Protein AF-A0A9D6KTF8-F1 (afdb_monomer_lite)

Sequence (96 aa):
MKFPDLRRLPAFAKAQAWGLAVGFALAWLTVDKLQLGFWAMILGLAASWIGWEFLFARSAPSTRTDARAMAYGIATGFTFPWVGVALAALLEYLRP

Secondary structure (DSSP, 8-state):
-PPP-GGGS-HHHHHHHHHHHHHHHHHHHHHHHTT--HHHHHHHHHHHHHHHHHHHTTTS-TT--SHHHHHHHHHHHHHHHHHHHHHHHHHHHT--

Structure (mmCIF, N/CA/C/O backbone):
data_AF-A0A9D6KTF8-F1
#
_entry.id   AF-A0A9D6KTF8-F1
#
loop_
_atom_site.group_PDB
_atom_site.id
_atom_site.type_symbol
_atom_site.label_atom_id
_atom_site.label_alt_id
_atom_site.label_comp_id
_atom_site.label_asym_id
_atom_site.label_entity_id
_atom_site.label_seq_id
_atom_site.pdbx_PDB_ins_code
_atom_site.Cartn_x
_atom_site.Cartn_y
_atom_site.Cartn_z
_atom_site.occupancy
_atom_site.B_iso_or_equiv
_atom_site.auth_seq_id
_atom_site.auth_comp_id
_atom_site.auth_asym_id
_atom_site.auth_atom_id
_atom_site.pdbx_PDB_model_num
ATOM 1 N N . MET A 1 1 ? -14.770 -11.894 -21.935 1.00 48.41 1 MET A N 1
ATOM 2 C CA . MET A 1 1 ? -13.635 -10.994 -21.629 1.00 48.41 1 MET A CA 1
ATOM 3 C C . MET A 1 1 ? -12.340 -11.740 -21.935 1.00 48.41 1 MET A C 1
ATOM 5 O O . MET A 1 1 ? -12.199 -12.860 -21.465 1.00 48.41 1 MET A O 1
ATOM 9 N N . LYS A 1 2 ? -11.442 -11.204 -22.775 1.00 66.50 2 LYS A N 1
ATOM 10 C CA . LYS A 1 2 ? -10.113 -11.808 -22.996 1.00 66.50 2 LYS A CA 1
ATOM 11 C C . LYS A 1 2 ? -9.236 -11.477 -21.788 1.00 66.50 2 LYS A C 1
ATOM 13 O O . LYS A 1 2 ? -9.064 -10.298 -21.490 1.00 66.50 2 LYS A O 1
ATOM 18 N N . PHE A 1 3 ? -8.698 -12.488 -21.110 1.00 65.00 3 PHE A N 1
ATOM 19 C CA . PHE A 1 3 ? -7.701 -12.261 -20.066 1.00 65.00 3 PHE A CA 1
ATOM 20 C C . PHE A 1 3 ? -6.448 -11.625 -20.685 1.00 65.00 3 PHE A C 1
ATOM 22 O O . PHE A 1 3 ? -6.008 -12.077 -21.749 1.00 65.00 3 PHE A O 1
ATOM 29 N N . PRO A 1 4 ? -5.882 -10.573 -20.072 1.00 68.38 4 PRO A N 1
ATOM 30 C CA . PRO A 1 4 ? -4.635 -9.994 -20.543 1.00 68.38 4 PRO A CA 1
ATOM 31 C C . PRO A 1 4 ? -3.510 -11.029 -20.424 1.00 68.38 4 PRO A C 1
ATOM 33 O O . PRO A 1 4 ? -3.357 -11.689 -19.397 1.00 68.38 4 PRO A O 1
ATOM 36 N N . ASP A 1 5 ? -2.720 -11.180 -21.488 1.00 79.88 5 ASP A N 1
ATOM 37 C CA . ASP A 1 5 ? -1.547 -12.054 -21.482 1.00 79.88 5 ASP A CA 1
ATOM 38 C C . ASP A 1 5 ? -0.493 -11.481 -20.523 1.00 79.88 5 ASP A C 1
ATOM 40 O O . ASP A 1 5 ? 0.193 -10.505 -20.836 1.00 79.88 5 ASP A O 1
ATOM 44 N N . LEU A 1 6 ? -0.364 -12.105 -19.348 1.00 73.25 6 LEU A N 1
ATOM 45 C CA . LEU A 1 6 ? 0.545 -11.692 -18.275 1.00 73.25 6 LEU A CA 1
ATOM 46 C C . LEU A 1 6 ? 2.007 -11.604 -18.735 1.00 73.25 6 LEU A C 1
ATOM 48 O O . LEU A 1 6 ? 2.798 -10.852 -18.162 1.00 73.25 6 LEU A O 1
ATOM 52 N N . ARG A 1 7 ? 2.390 -12.330 -19.795 1.00 77.31 7 ARG A N 1
ATOM 53 C CA . ARG A 1 7 ? 3.752 -12.277 -20.345 1.00 77.31 7 ARG A CA 1
ATOM 54 C C . ARG A 1 7 ? 4.054 -10.908 -20.942 1.00 77.31 7 ARG A C 1
ATOM 56 O O . ARG A 1 7 ? 5.189 -10.450 -20.818 1.00 77.31 7 ARG A O 1
ATOM 63 N N . ARG A 1 8 ? 3.036 -10.244 -21.498 1.00 82.00 8 ARG A N 1
ATOM 64 C CA . ARG A 1 8 ? 3.121 -8.939 -22.171 1.00 82.00 8 ARG A CA 1
ATOM 65 C C . ARG A 1 8 ? 3.061 -7.748 -21.220 1.00 82.00 8 ARG A C 1
ATOM 67 O O . ARG A 1 8 ? 3.200 -6.616 -21.672 1.00 82.00 8 ARG A O 1
ATOM 74 N N . LEU A 1 9 ? 2.855 -7.980 -19.922 1.00 80.31 9 LEU A N 1
ATOM 75 C CA . LEU A 1 9 ? 2.863 -6.895 -18.948 1.00 80.31 9 LEU A CA 1
ATOM 76 C C . LEU A 1 9 ? 4.266 -6.277 -18.830 1.00 80.31 9 LEU A C 1
ATOM 78 O O . LEU A 1 9 ? 5.255 -7.025 -18.802 1.00 80.31 9 LEU A O 1
ATOM 82 N N . PRO A 1 10 ? 4.363 -4.940 -18.699 1.00 85.81 10 PRO A N 1
ATOM 83 C CA . PRO A 1 10 ? 5.620 -4.268 -18.404 1.00 85.81 10 PRO A CA 1
ATOM 84 C C . PRO A 1 10 ? 6.276 -4.844 -17.148 1.00 85.81 10 PRO A C 1
ATOM 86 O O . PRO A 1 10 ? 5.593 -5.238 -16.199 1.00 85.81 10 PRO A O 1
ATOM 89 N N . ALA A 1 11 ? 7.609 -4.845 -17.116 1.00 87.88 11 ALA A N 1
ATOM 90 C CA . ALA A 1 11 ? 8.370 -5.276 -15.945 1.00 87.88 11 ALA A CA 1
ATOM 91 C C . ALA A 1 11 ? 7.942 -4.523 -14.673 1.00 87.88 11 ALA A C 1
ATOM 93 O O . ALA A 1 11 ? 7.785 -5.136 -13.620 1.00 87.88 11 ALA A O 1
ATOM 94 N N . PHE A 1 12 ? 7.664 -3.222 -14.802 1.00 88.88 12 PHE A N 1
ATOM 95 C CA . PHE A 1 12 ? 7.126 -2.386 -13.733 1.00 88.88 12 PHE A CA 1
ATOM 96 C C . PHE A 1 12 ? 5.805 -2.917 -13.161 1.00 88.88 12 PHE A C 1
ATOM 98 O O . PHE A 1 12 ? 5.665 -3.044 -11.950 1.00 88.88 12 PHE A O 1
ATOM 105 N N . ALA A 1 13 ? 4.850 -3.276 -14.024 1.00 87.12 13 ALA A N 1
ATOM 106 C CA . ALA A 1 13 ? 3.547 -3.781 -13.5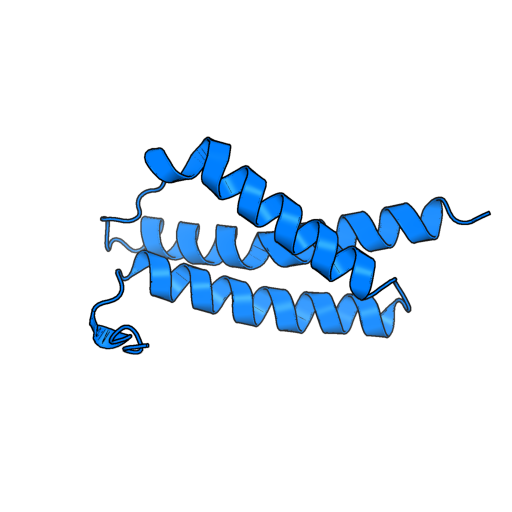95 1.00 87.12 13 ALA A CA 1
ATOM 107 C C . ALA A 1 13 ? 3.677 -5.126 -12.866 1.00 87.12 13 ALA A C 1
ATOM 109 O O . ALA A 1 13 ? 3.009 -5.356 -11.862 1.00 87.12 13 ALA A O 1
ATOM 110 N N . LYS A 1 14 ? 4.584 -5.999 -13.325 1.00 91.00 14 LYS A N 1
ATOM 111 C CA . LYS A 1 14 ? 4.889 -7.269 -12.643 1.00 91.00 14 LYS A CA 1
ATOM 112 C C . LYS A 1 14 ? 5.515 -7.029 -11.267 1.00 91.00 14 LYS A C 1
ATOM 114 O O . LYS A 1 14 ? 5.114 -7.658 -10.293 1.00 91.00 14 LYS A O 1
ATOM 119 N N . ALA A 1 15 ? 6.462 -6.098 -11.191 1.00 92.38 15 ALA A N 1
ATOM 120 C CA . ALA A 1 15 ? 7.118 -5.690 -9.955 1.00 92.38 15 ALA A CA 1
ATOM 121 C C . ALA A 1 15 ? 6.120 -5.094 -8.944 1.00 92.38 15 ALA A C 1
ATOM 123 O O . ALA A 1 15 ? 6.114 -5.480 -7.777 1.00 92.38 15 ALA A O 1
ATOM 124 N N . GLN A 1 16 ? 5.222 -4.222 -9.402 1.00 93.44 16 GLN A N 1
ATOM 125 C CA . GLN A 1 16 ? 4.177 -3.635 -8.568 1.00 93.44 16 GLN A CA 1
ATOM 126 C C . GLN A 1 16 ? 3.149 -4.666 -8.101 1.00 93.44 16 GLN A C 1
ATOM 128 O O . GLN A 1 16 ? 2.799 -4.673 -6.924 1.00 93.44 16 GLN A O 1
ATOM 133 N N . ALA A 1 17 ? 2.718 -5.580 -8.975 1.00 92.81 17 ALA A N 1
ATOM 134 C CA . ALA A 1 17 ? 1.817 -6.668 -8.600 1.00 92.81 17 ALA A CA 1
ATOM 135 C C . ALA A 1 17 ? 2.438 -7.593 -7.541 1.00 92.81 17 ALA A C 1
ATOM 137 O O . ALA A 1 17 ? 1.756 -8.000 -6.602 1.00 92.81 17 ALA A O 1
ATOM 138 N N . TRP A 1 18 ? 3.738 -7.889 -7.654 1.00 94.94 18 TRP A N 1
ATOM 139 C CA . TRP A 1 18 ? 4.456 -8.655 -6.635 1.00 94.94 18 TRP A CA 1
ATOM 140 C C . TRP A 1 18 ? 4.516 -7.903 -5.300 1.00 94.94 18 TRP A C 1
ATOM 142 O O . TRP A 1 18 ? 4.167 -8.471 -4.266 1.00 94.94 18 TRP A O 1
ATOM 152 N N . GLY A 1 19 ? 4.887 -6.616 -5.325 1.00 95.94 19 GLY A N 1
ATOM 153 C CA . GLY A 1 19 ? 4.905 -5.768 -4.131 1.00 95.94 19 GLY A CA 1
ATOM 154 C C . GLY A 1 19 ? 3.539 -5.703 -3.451 1.00 95.94 19 GLY A C 1
ATOM 155 O O . GLY A 1 19 ? 3.452 -5.868 -2.238 1.00 95.94 19 GLY A O 1
ATOM 156 N N . LEU A 1 20 ? 2.470 -5.561 -4.239 1.00 96.56 20 LEU A N 1
ATOM 157 C CA . LEU A 1 20 ? 1.091 -5.566 -3.758 1.00 96.56 20 LEU A CA 1
ATOM 158 C C . LEU A 1 20 ? 0.715 -6.896 -3.108 1.00 96.56 20 LEU A C 1
ATOM 160 O O . LEU A 1 20 ? 0.150 -6.888 -2.021 1.00 96.56 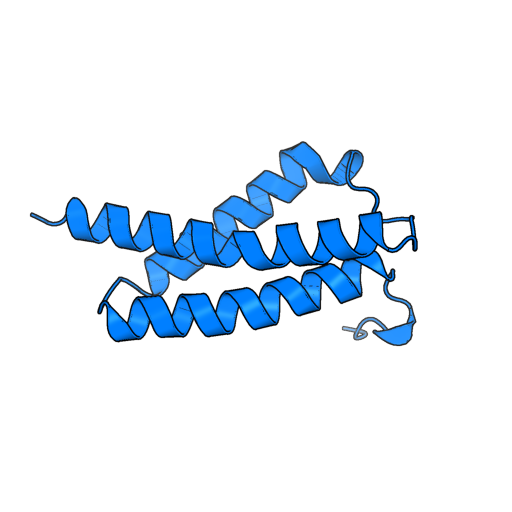20 LEU A O 1
ATOM 164 N N . ALA A 1 21 ? 1.043 -8.030 -3.729 1.00 96.50 21 ALA A N 1
ATOM 165 C CA . ALA A 1 21 ? 0.729 -9.345 -3.175 1.00 96.50 21 ALA A CA 1
ATOM 166 C C . ALA A 1 21 ? 1.428 -9.582 -1.825 1.00 96.50 21 ALA A C 1
ATOM 168 O O . ALA A 1 21 ? 0.786 -10.000 -0.861 1.00 96.50 21 ALA A O 1
ATOM 169 N N . VAL A 1 22 ? 2.726 -9.267 -1.737 1.00 97.38 22 VAL A N 1
ATOM 170 C CA . VAL A 1 22 ? 3.501 -9.405 -0.493 1.00 97.38 22 VAL A CA 1
ATOM 171 C C . VAL A 1 22 ? 3.015 -8.417 0.568 1.00 97.38 22 VAL A C 1
ATOM 173 O O . VAL A 1 22 ? 2.763 -8.811 1.706 1.00 97.38 22 VAL A O 1
ATOM 176 N N . GLY A 1 23 ? 2.838 -7.147 0.198 1.00 96.88 23 GLY A N 1
ATOM 177 C CA . GLY A 1 23 ? 2.337 -6.109 1.096 1.00 96.88 23 GLY A CA 1
ATOM 178 C C . GLY A 1 23 ? 0.946 -6.433 1.626 1.00 96.88 23 GLY A C 1
ATOM 179 O O . GLY A 1 23 ? 0.696 -6.260 2.812 1.00 96.88 23 GLY A O 1
ATOM 180 N N . PHE A 1 24 ? 0.062 -6.974 0.785 1.00 97.62 24 PHE A N 1
ATOM 181 C CA . PHE A 1 24 ? -1.294 -7.355 1.169 1.00 97.62 24 PHE A CA 1
ATOM 182 C C . PHE A 1 24 ? -1.304 -8.530 2.143 1.00 97.62 24 PHE A C 1
ATOM 184 O O . PHE A 1 24 ? -2.007 -8.471 3.146 1.00 97.62 24 PHE A O 1
ATOM 191 N N . ALA A 1 25 ? -0.510 -9.573 1.888 1.00 97.62 25 ALA A N 1
ATOM 192 C CA . ALA A 1 25 ? -0.416 -10.717 2.791 1.00 97.62 25 ALA A CA 1
ATOM 193 C C . ALA A 1 25 ? 0.059 -10.296 4.193 1.00 97.62 25 ALA A C 1
ATOM 195 O O . ALA A 1 25 ? -0.515 -10.725 5.194 1.00 97.62 25 ALA A O 1
ATOM 196 N N . LEU A 1 26 ? 1.066 -9.417 4.267 1.00 98.00 26 LEU A N 1
ATOM 197 C CA . LEU A 1 26 ? 1.561 -8.890 5.540 1.00 98.00 26 LEU A CA 1
ATOM 198 C C . LEU A 1 26 ? 0.562 -7.938 6.202 1.00 98.00 26 LEU A C 1
ATOM 200 O O . LEU A 1 26 ? 0.305 -8.075 7.392 1.00 98.00 26 LEU A O 1
ATOM 204 N N . ALA A 1 27 ? -0.034 -7.019 5.443 1.00 97.19 27 ALA A N 1
ATOM 205 C CA . ALA A 1 27 ? -1.038 -6.088 5.947 1.00 97.19 27 ALA A CA 1
ATOM 206 C C . ALA A 1 27 ? -2.266 -6.817 6.505 1.00 97.19 27 ALA A C 1
ATOM 208 O O . ALA A 1 27 ? -2.736 -6.483 7.592 1.00 97.19 27 ALA A O 1
ATOM 209 N N . TRP A 1 28 ? -2.745 -7.853 5.809 1.00 97.69 28 TRP A N 1
ATOM 210 C CA . TRP A 1 28 ? -3.823 -8.700 6.309 1.00 97.69 28 TRP A CA 1
ATOM 211 C C . TRP A 1 28 ? -3.394 -9.396 7.599 1.00 97.69 28 TRP A C 1
ATOM 213 O O . TRP A 1 28 ? -4.091 -9.271 8.601 1.00 97.69 28 TRP A O 1
ATOM 223 N N . LEU A 1 29 ? -2.227 -10.047 7.631 1.00 97.81 29 LEU A N 1
ATOM 224 C CA . LEU A 1 29 ? -1.730 -10.666 8.862 1.00 97.81 29 LEU A CA 1
ATOM 225 C C . LEU A 1 29 ? -1.667 -9.662 10.026 1.00 97.81 29 LEU A C 1
ATOM 227 O O . LEU A 1 29 ? -2.047 -9.998 11.143 1.00 97.81 29 LEU A O 1
ATOM 231 N N . THR A 1 30 ? -1.228 -8.426 9.782 1.00 97.69 30 THR A N 1
ATOM 232 C CA . THR A 1 30 ? -1.203 -7.360 10.792 1.00 97.69 30 THR A CA 1
ATOM 233 C C . THR A 1 30 ? -2.602 -7.004 11.284 1.00 97.69 30 THR A C 1
ATOM 235 O O . THR A 1 30 ? -2.821 -6.940 12.490 1.00 97.69 30 THR A O 1
ATOM 238 N N . VAL A 1 31 ? -3.554 -6.802 10.375 1.00 97.06 31 VAL A N 1
ATOM 239 C CA . VAL A 1 31 ? -4.947 -6.490 10.718 1.00 97.06 31 VAL A CA 1
ATOM 240 C C . VAL A 1 31 ? -5.598 -7.626 11.506 1.00 97.06 31 VAL A C 1
ATOM 242 O O . VAL A 1 31 ? -6.275 -7.358 12.492 1.00 97.06 31 VAL A O 1
ATOM 245 N N . ASP A 1 32 ? -5.336 -8.879 11.134 1.00 96.94 32 ASP A N 1
ATOM 246 C CA . ASP A 1 32 ? -5.807 -10.066 11.853 1.00 96.94 32 ASP A CA 1
ATOM 247 C C . ASP A 1 32 ? -5.210 -10.146 13.270 1.00 96.94 32 ASP A C 1
ATOM 249 O O . ASP A 1 32 ? -5.935 -10.270 14.257 1.00 96.94 32 ASP A O 1
ATOM 253 N N . LYS A 1 33 ? -3.888 -9.980 13.408 1.00 97.62 33 LYS A N 1
ATOM 254 C CA . LYS A 1 33 ? -3.203 -10.041 14.712 1.00 97.62 33 LYS A CA 1
ATOM 255 C C . LYS A 1 33 ? -3.570 -8.901 15.653 1.00 97.62 33 LYS A C 1
ATOM 257 O O . LYS A 1 33 ? -3.592 -9.114 16.862 1.00 97.62 33 LYS A O 1
ATOM 262 N N . LEU A 1 34 ? -3.841 -7.718 15.113 1.00 96.50 34 LEU A N 1
ATOM 263 C CA . LEU A 1 34 ? -4.224 -6.535 15.883 1.00 96.50 34 LEU A CA 1
ATOM 264 C C . LEU A 1 34 ? -5.746 -6.366 16.005 1.00 96.50 34 LEU A C 1
ATOM 266 O O . LEU A 1 34 ? -6.185 -5.387 16.598 1.00 96.50 34 LEU A O 1
ATOM 270 N N . GLN A 1 35 ? -6.536 -7.301 15.461 1.00 94.75 35 GLN A N 1
ATOM 271 C CA . GLN A 1 35 ? -8.005 -7.262 15.465 1.00 94.75 35 GLN A CA 1
ATOM 272 C C . GLN A 1 35 ? -8.575 -5.946 14.900 1.00 94.75 35 GLN A C 1
ATOM 274 O O . GLN A 1 35 ? -9.602 -5.445 15.350 1.00 94.75 35 GLN A O 1
ATOM 279 N N . LEU A 1 36 ? -7.902 -5.383 13.894 1.00 95.00 36 LEU A N 1
ATOM 280 C CA . LEU A 1 36 ? -8.331 -4.159 13.222 1.00 95.00 36 LEU A CA 1
ATOM 281 C C . LEU A 1 36 ? -9.426 -4.454 12.184 1.00 95.00 36 LEU A C 1
ATOM 283 O O . LEU A 1 36 ? -9.647 -5.589 11.755 1.00 95.00 36 LEU A O 1
ATOM 287 N N . GLY A 1 37 ? -10.094 -3.404 11.709 1.00 93.81 37 GLY A N 1
ATOM 288 C CA . GLY A 1 37 ? -11.111 -3.525 10.666 1.00 93.81 37 GLY A CA 1
ATOM 289 C C . GLY A 1 37 ? -10.537 -3.930 9.301 1.00 93.81 37 GLY A C 1
ATOM 290 O O . GLY A 1 37 ? -9.993 -3.094 8.580 1.00 93.81 37 GLY A O 1
ATOM 291 N N . PHE A 1 38 ? -10.755 -5.181 8.879 1.00 94.94 38 PHE A N 1
ATOM 292 C CA . PHE A 1 38 ? -10.384 -5.663 7.537 1.00 94.94 38 PHE A CA 1
ATOM 293 C C . PHE A 1 38 ? -10.959 -4.795 6.410 1.00 94.94 38 PHE A C 1
ATOM 295 O O . PHE A 1 38 ? -10.243 -4.401 5.492 1.00 94.94 38 PHE A O 1
ATOM 302 N N . TRP A 1 39 ? -12.238 -4.423 6.497 1.00 96.06 39 TRP A N 1
ATOM 303 C CA . TRP A 1 39 ? -12.869 -3.580 5.479 1.00 96.06 39 TRP A CA 1
ATOM 304 C C . TRP A 1 39 ? -12.278 -2.172 5.418 1.00 96.06 39 TRP A C 1
ATOM 306 O O . TRP A 1 39 ? -12.134 -1.626 4.327 1.00 96.06 39 TRP A O 1
ATOM 316 N N . ALA A 1 40 ? -11.864 -1.610 6.555 1.00 94.12 40 ALA A N 1
ATOM 317 C CA . ALA A 1 40 ? -11.151 -0.337 6.576 1.00 94.12 40 ALA A CA 1
ATOM 318 C C . ALA A 1 40 ? -9.801 -0.441 5.852 1.00 94.12 40 ALA A C 1
ATOM 320 O O . ALA A 1 40 ? -9.456 0.448 5.073 1.00 94.12 40 ALA A O 1
ATOM 321 N N . MET A 1 41 ? -9.084 -1.558 6.021 1.00 96.75 41 MET A N 1
ATOM 322 C CA . MET A 1 41 ? -7.853 -1.817 5.273 1.00 96.75 41 MET A CA 1
ATOM 323 C C . MET A 1 41 ? -8.104 -1.864 3.763 1.00 96.75 41 MET A C 1
ATOM 325 O O . MET A 1 41 ? -7.387 -1.211 3.005 1.00 96.75 41 MET A O 1
ATOM 329 N N . ILE A 1 42 ? -9.138 -2.581 3.316 1.00 97.31 42 ILE A N 1
ATOM 330 C CA . ILE A 1 42 ? -9.496 -2.655 1.891 1.00 97.31 42 ILE A CA 1
ATOM 331 C C . ILE A 1 42 ? -9.855 -1.275 1.330 1.00 97.31 42 ILE A C 1
ATOM 333 O O . ILE A 1 42 ? -9.399 -0.921 0.243 1.00 97.31 42 ILE A O 1
ATOM 337 N N . LEU A 1 43 ? -10.623 -0.472 2.073 1.00 96.56 43 LEU A N 1
ATOM 338 C CA . LEU A 1 43 ? -10.993 0.880 1.653 1.00 96.56 43 LEU A CA 1
ATOM 339 C C . LEU A 1 43 ? -9.773 1.803 1.545 1.00 96.56 43 LEU A C 1
ATOM 341 O O . LEU A 1 43 ? -9.643 2.513 0.550 1.00 96.56 43 LEU A O 1
ATOM 345 N N . GLY A 1 44 ? -8.856 1.772 2.515 1.00 95.94 44 GLY A N 1
ATOM 346 C CA . GLY A 1 44 ? -7.642 2.593 2.470 1.00 95.94 44 GLY A CA 1
ATOM 347 C C . GLY A 1 44 ? -6.663 2.151 1.378 1.00 95.94 44 GLY A C 1
ATOM 348 O O . GLY A 1 44 ? -6.065 2.994 0.706 1.00 95.94 44 GLY A O 1
ATOM 349 N N . LEU A 1 45 ? -6.562 0.844 1.115 1.00 96.69 45 LEU A N 1
ATOM 350 C CA . LEU A 1 45 ? -5.834 0.314 -0.039 1.00 96.69 45 LEU A CA 1
ATOM 351 C C . LEU A 1 45 ? -6.432 0.852 -1.341 1.00 96.69 45 LEU A C 1
ATOM 353 O O . LEU A 1 45 ? -5.710 1.438 -2.145 1.00 96.69 45 LEU A O 1
ATOM 357 N N . ALA A 1 46 ? -7.744 0.703 -1.541 1.00 95.75 46 ALA A N 1
ATOM 358 C CA . ALA A 1 46 ? -8.407 1.157 -2.759 1.00 95.75 46 ALA A CA 1
ATOM 359 C C . ALA A 1 46 ? -8.266 2.676 -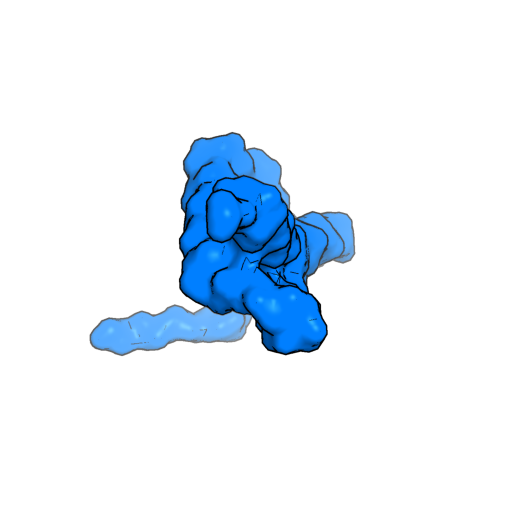2.948 1.00 95.75 46 ALA A C 1
ATOM 361 O O . ALA A 1 46 ? -7.909 3.128 -4.033 1.00 95.75 46 ALA A O 1
ATOM 362 N N . ALA A 1 47 ? -8.475 3.461 -1.888 1.00 95.12 47 ALA A N 1
ATOM 363 C CA . ALA A 1 47 ? -8.341 4.913 -1.925 1.00 95.12 47 ALA A CA 1
ATOM 364 C C . ALA A 1 47 ? -6.909 5.357 -2.257 1.00 95.12 47 ALA A C 1
ATOM 366 O O . ALA A 1 47 ? -6.722 6.255 -3.077 1.00 95.12 47 ALA A O 1
ATOM 367 N N . SER A 1 48 ? -5.895 4.718 -1.665 1.00 94.69 48 SER A N 1
ATOM 368 C CA . SER A 1 48 ? -4.492 5.047 -1.940 1.00 94.69 48 SER A CA 1
ATOM 369 C C . SER A 1 48 ? -4.061 4.662 -3.353 1.00 94.69 48 SER A C 1
ATOM 371 O O . SER A 1 48 ? -3.377 5.449 -4.005 1.00 94.69 48 SER A O 1
ATOM 373 N N . TRP A 1 49 ? -4.508 3.512 -3.863 1.00 92.81 49 TRP A N 1
ATOM 374 C CA . TRP A 1 49 ? -4.250 3.116 -5.245 1.00 92.81 49 TRP A CA 1
ATOM 375 C C . TRP A 1 49 ? -4.926 4.066 -6.240 1.00 92.81 49 TRP A C 1
ATOM 377 O O . TRP A 1 49 ? -4.285 4.538 -7.175 1.00 92.81 49 TRP A O 1
ATOM 387 N N . ILE A 1 50 ? -6.189 4.429 -6.005 1.00 93.38 50 ILE A N 1
ATOM 388 C CA . ILE A 1 50 ? -6.899 5.409 -6.833 1.00 93.38 50 ILE A CA 1
ATOM 389 C C . ILE A 1 50 ? -6.179 6.765 -6.793 1.00 93.38 50 ILE A C 1
ATOM 391 O O . ILE A 1 50 ? -5.890 7.340 -7.840 1.00 93.38 50 ILE A O 1
ATOM 395 N N . GLY A 1 51 ? -5.832 7.264 -5.603 1.00 92.62 51 GLY A N 1
ATOM 396 C CA . GLY A 1 51 ? -5.093 8.520 -5.452 1.00 92.62 51 GLY A CA 1
ATOM 397 C C . GLY A 1 51 ? -3.742 8.498 -6.171 1.00 92.62 51 GLY A C 1
ATOM 398 O O . GLY A 1 51 ? -3.359 9.476 -6.812 1.00 92.62 51 GLY A O 1
ATOM 399 N N . TRP A 1 52 ? -3.052 7.360 -6.132 1.00 90.38 52 TRP A N 1
ATOM 400 C CA . TRP A 1 52 ? -1.820 7.142 -6.877 1.00 90.38 52 TRP A CA 1
ATOM 401 C C . TRP A 1 52 ? -2.018 7.238 -8.393 1.00 90.38 52 TRP A C 1
ATOM 403 O O . TRP A 1 52 ? -1.262 7.946 -9.061 1.00 90.38 52 TRP A O 1
ATOM 413 N N . GLU A 1 53 ? -3.042 6.575 -8.934 1.00 88.75 53 GLU A N 1
ATOM 414 C CA . GLU A 1 53 ? -3.366 6.632 -10.363 1.00 88.75 53 GLU A CA 1
ATOM 415 C C . GLU A 1 53 ? -3.674 8.070 -10.813 1.00 88.75 53 GLU A C 1
ATOM 417 O O . GLU A 1 53 ? -3.170 8.535 -11.836 1.00 88.75 53 GLU A O 1
ATOM 422 N N . PHE A 1 54 ? -4.437 8.824 -10.018 1.00 89.88 54 PHE A N 1
ATOM 423 C CA . PHE A 1 54 ? -4.787 10.207 -10.353 1.00 89.88 54 PHE A CA 1
ATOM 424 C C . PHE A 1 54 ? -3.596 11.172 -10.306 1.00 89.88 54 PHE A C 1
ATOM 426 O O . PHE A 1 54 ? -3.497 12.058 -11.157 1.00 89.88 54 PHE A O 1
ATOM 433 N N . LEU A 1 55 ? -2.703 11.025 -9.325 1.00 88.62 55 LEU A N 1
ATOM 434 C CA . LEU A 1 55 ? -1.637 12.000 -9.071 1.00 88.62 55 LEU A CA 1
ATOM 435 C C . LEU A 1 55 ? -0.315 11.652 -9.763 1.00 88.62 55 LEU A C 1
ATOM 437 O O . LEU A 1 55 ? 0.408 12.550 -10.196 1.00 88.62 55 LEU A O 1
ATOM 441 N N . PHE A 1 56 ? 0.018 10.364 -9.868 1.00 83.62 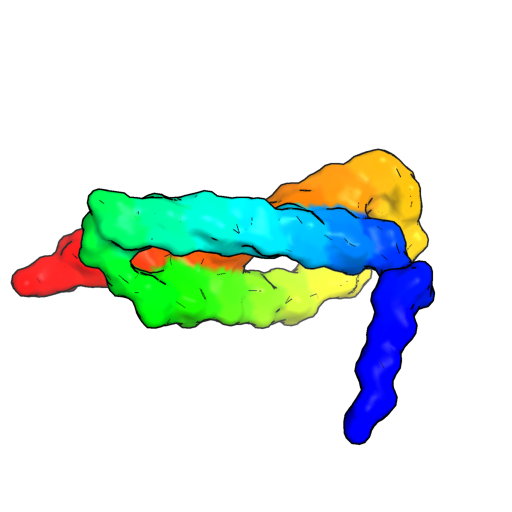56 PHE A N 1
ATOM 442 C CA . PHE A 1 56 ? 1.377 9.922 -10.189 1.00 83.62 56 PHE A CA 1
ATOM 443 C C . PHE A 1 56 ? 1.471 8.969 -11.383 1.00 83.62 56 PHE A C 1
ATOM 445 O O . PHE A 1 56 ? 2.584 8.745 -11.862 1.00 83.62 56 PHE A O 1
ATOM 452 N N . ALA A 1 57 ? 0.358 8.467 -11.938 1.00 74.69 57 ALA A N 1
ATOM 453 C CA . ALA A 1 57 ? 0.400 7.520 -13.063 1.00 74.69 57 ALA A CA 1
ATOM 454 C C . ALA A 1 57 ? 1.200 8.033 -14.270 1.00 74.69 57 ALA A C 1
ATOM 456 O O . ALA A 1 57 ? 1.934 7.274 -14.901 1.00 74.69 57 ALA A O 1
ATOM 457 N N . ARG A 1 58 ? 1.107 9.335 -14.575 1.00 75.81 58 ARG A N 1
ATOM 458 C CA . ARG A 1 58 ? 1.829 9.960 -15.701 1.00 75.81 58 ARG A CA 1
ATOM 459 C C . ARG A 1 58 ? 3.333 10.099 -15.463 1.00 75.81 58 ARG A C 1
ATOM 461 O O . ARG A 1 58 ? 4.092 10.155 -16.425 1.00 75.81 58 ARG A O 1
ATOM 468 N N . SER A 1 59 ? 3.749 10.163 -14.203 1.00 77.81 59 SER A N 1
ATOM 469 C CA . SER A 1 59 ? 5.146 10.349 -13.796 1.00 77.81 59 SER A CA 1
ATOM 470 C C . SER A 1 59 ? 5.830 9.028 -13.440 1.00 77.81 59 SER A C 1
ATOM 472 O O . SER A 1 59 ? 7.049 8.987 -13.271 1.00 77.81 59 SER A O 1
ATOM 474 N N . ALA A 1 60 ? 5.060 7.945 -13.312 1.00 76.00 60 ALA A N 1
ATOM 475 C CA . ALA A 1 60 ? 5.584 6.634 -12.978 1.00 76.00 60 ALA A CA 1
ATOM 476 C C . ALA A 1 60 ? 6.515 6.126 -14.098 1.00 76.00 60 ALA A C 1
ATOM 478 O O . ALA A 1 60 ? 6.160 6.205 -15.277 1.00 76.00 60 ALA A O 1
ATOM 479 N N . PRO A 1 61 ? 7.685 5.548 -13.767 1.00 78.50 61 PRO A N 1
ATOM 480 C CA . PRO A 1 61 ? 8.628 5.004 -14.746 1.00 78.50 61 PRO A CA 1
ATOM 481 C C . PRO A 1 61 ? 8.149 3.649 -15.312 1.00 78.50 61 PRO A C 1
ATOM 483 O O . PRO A 1 61 ? 8.914 2.693 -15.398 1.00 78.50 61 PRO A O 1
ATOM 486 N N . SER A 1 62 ? 6.874 3.554 -15.697 1.00 72.25 62 SER A N 1
ATOM 487 C CA . SER A 1 62 ? 6.167 2.320 -16.067 1.00 72.25 62 SER A CA 1
ATOM 488 C C . SER A 1 62 ? 6.678 1.661 -17.352 1.00 72.25 62 SER A C 1
ATOM 490 O O . SER A 1 62 ? 6.507 0.456 -17.542 1.00 72.25 62 SER A O 1
ATOM 492 N N . THR A 1 63 ? 7.337 2.433 -18.217 1.00 75.25 63 THR A N 1
ATOM 493 C CA . THR A 1 63 ? 7.960 1.968 -19.465 1.00 75.25 63 THR A CA 1
ATOM 494 C C . THR A 1 63 ? 9.421 1.557 -19.294 1.00 75.25 63 THR A C 1
ATOM 496 O O . THR A 1 63 ? 9.992 0.954 -20.202 1.00 75.25 63 THR A O 1
ATOM 499 N N . ARG A 1 64 ? 10.040 1.864 -18.147 1.00 78.12 64 ARG A N 1
ATOM 500 C CA . ARG A 1 64 ? 11.438 1.522 -17.876 1.00 78.12 64 ARG A CA 1
ATOM 501 C C . ARG A 1 64 ? 11.546 0.124 -17.275 1.00 78.12 64 ARG A C 1
ATOM 503 O O . ARG A 1 64 ? 10.669 -0.341 -16.550 1.00 78.12 64 ARG A O 1
ATOM 510 N N . THR A 1 65 ? 12.644 -0.552 -17.588 1.00 78.06 65 THR A N 1
ATOM 511 C CA . THR A 1 65 ? 12.927 -1.931 -17.155 1.00 78.06 65 THR A CA 1
ATOM 512 C C . THR A 1 65 ? 14.184 -2.024 -16.295 1.00 78.06 65 THR A C 1
ATOM 514 O O . THR A 1 65 ? 14.696 -3.117 -16.071 1.00 78.06 65 THR A O 1
ATOM 517 N N . ASP A 1 66 ? 14.713 -0.893 -15.835 1.00 86.62 66 ASP A N 1
ATOM 518 C CA . ASP A 1 66 ? 15.871 -0.851 -14.958 1.00 86.62 66 ASP A CA 1
ATOM 519 C C . ASP A 1 66 ? 15.504 -1.264 -13.526 1.00 86.62 66 ASP A C 1
ATOM 521 O O . ASP A 1 66 ? 14.361 -1.139 -13.077 1.00 86.62 66 ASP A O 1
ATOM 525 N N . ALA A 1 67 ? 16.503 -1.740 -12.781 1.00 87.00 67 ALA A N 1
ATOM 526 C CA . ALA A 1 67 ? 16.313 -2.210 -11.410 1.00 87.00 67 ALA A CA 1
ATOM 527 C C . ALA A 1 67 ? 15.688 -1.137 -10.500 1.00 87.00 67 ALA A C 1
ATOM 529 O O . ALA A 1 67 ? 14.923 -1.470 -9.597 1.00 87.00 67 ALA A O 1
ATOM 530 N N . ARG A 1 68 ? 15.952 0.154 -10.758 1.00 87.31 68 ARG A N 1
ATOM 531 C CA . ARG A 1 68 ? 15.344 1.260 -10.003 1.00 87.31 68 ARG A CA 1
ATOM 532 C C . ARG A 1 68 ? 13.843 1.372 -10.263 1.00 87.31 68 ARG A C 1
ATOM 534 O O . ARG A 1 68 ? 13.089 1.514 -9.305 1.00 87.31 68 ARG A O 1
ATOM 541 N N . ALA A 1 69 ? 13.394 1.268 -11.517 1.00 86.50 69 ALA A N 1
ATOM 542 C CA . ALA A 1 69 ? 11.967 1.264 -11.836 1.00 86.50 69 ALA A CA 1
ATOM 543 C C . ALA A 1 69 ? 11.257 0.044 -11.235 1.00 86.50 69 ALA A C 1
ATOM 545 O O . ALA A 1 69 ? 10.168 0.186 -10.684 1.00 86.50 69 ALA A O 1
ATOM 546 N N . MET A 1 70 ? 11.887 -1.135 -11.263 1.00 90.31 70 MET A N 1
ATOM 547 C CA . MET A 1 70 ? 11.343 -2.327 -10.602 1.00 90.31 70 MET A CA 1
ATOM 548 C C . MET A 1 70 ? 11.239 -2.144 -9.084 1.00 90.31 70 MET A C 1
ATOM 550 O O . MET A 1 70 ? 10.187 -2.417 -8.515 1.00 90.31 70 MET A O 1
ATOM 554 N N . ALA A 1 71 ? 12.289 -1.635 -8.432 1.00 92.12 71 ALA A N 1
ATOM 555 C CA . ALA A 1 71 ? 12.276 -1.358 -6.996 1.00 92.12 71 ALA A CA 1
ATOM 556 C C . ALA A 1 71 ? 11.186 -0.342 -6.623 1.00 92.12 71 ALA A C 1
ATOM 558 O O . ALA A 1 71 ? 10.481 -0.533 -5.637 1.00 92.12 71 ALA A O 1
ATOM 559 N N . TYR A 1 72 ? 10.990 0.693 -7.445 1.00 90.75 72 TYR A N 1
ATOM 560 C CA . TYR A 1 72 ? 9.903 1.656 -7.276 1.00 90.75 72 TYR A CA 1
ATOM 561 C C . TYR A 1 72 ? 8.521 1.010 -7.438 1.00 90.75 72 TYR A C 1
ATOM 563 O O . TYR A 1 72 ? 7.619 1.264 -6.643 1.00 90.75 72 TYR A O 1
ATOM 571 N N . GLY A 1 73 ? 8.354 0.134 -8.432 1.00 90.75 73 GLY A N 1
ATOM 572 C CA . GLY A 1 73 ? 7.133 -0.650 -8.619 1.00 90.75 73 GLY A CA 1
ATOM 573 C C . GLY A 1 73 ? 6.820 -1.497 -7.388 1.00 90.75 73 GLY A C 1
ATOM 574 O O . GLY A 1 73 ? 5.731 -1.386 -6.834 1.00 90.75 73 GLY A O 1
ATOM 575 N N . ILE A 1 74 ? 7.797 -2.269 -6.903 1.00 94.38 74 ILE A N 1
ATOM 576 C CA . ILE A 1 74 ? 7.661 -3.075 -5.681 1.00 94.38 74 ILE A CA 1
ATOM 577 C C . ILE A 1 74 ? 7.291 -2.192 -4.490 1.00 94.38 74 ILE A C 1
ATOM 579 O O . ILE A 1 74 ? 6.327 -2.502 -3.799 1.00 94.38 74 ILE A O 1
ATOM 583 N N . ALA A 1 75 ? 8.023 -1.098 -4.264 1.00 94.06 75 ALA A N 1
ATOM 584 C CA . ALA A 1 75 ? 7.793 -0.209 -3.131 1.00 94.06 75 ALA A CA 1
ATOM 585 C C . ALA A 1 75 ? 6.379 0.384 -3.160 1.00 94.06 75 ALA A C 1
ATOM 587 O O . ALA A 1 75 ? 5.654 0.278 -2.179 1.00 94.06 75 ALA A O 1
ATOM 588 N N . THR A 1 76 ? 5.950 0.930 -4.301 1.00 91.88 76 THR A N 1
ATOM 589 C CA . THR A 1 76 ? 4.602 1.504 -4.447 1.00 91.88 76 THR A CA 1
ATOM 590 C C . THR A 1 76 ? 3.507 0.461 -4.231 1.00 91.88 76 THR A C 1
ATOM 592 O O . THR A 1 76 ? 2.603 0.690 -3.430 1.00 91.88 76 THR A O 1
ATOM 595 N N . GLY A 1 77 ? 3.619 -0.710 -4.869 1.00 92.62 77 GLY A N 1
ATOM 596 C CA . GLY A 1 77 ? 2.665 -1.805 -4.692 1.00 92.62 77 GLY A CA 1
ATOM 597 C C . GLY A 1 77 ? 2.601 -2.290 -3.244 1.00 92.62 77 GLY A C 1
ATOM 598 O O . GLY A 1 77 ? 1.515 -2.492 -2.709 1.00 92.62 77 GLY A O 1
ATOM 599 N N . PHE A 1 78 ? 3.758 -2.411 -2.590 1.00 96.31 78 PHE A N 1
ATOM 600 C CA . PHE A 1 78 ? 3.859 -2.807 -1.189 1.00 96.31 78 PHE A CA 1
ATOM 601 C C . PHE A 1 78 ? 3.221 -1.788 -0.250 1.00 96.31 78 PHE A C 1
ATOM 603 O O . PHE A 1 78 ? 2.614 -2.186 0.736 1.00 96.31 78 PHE A O 1
ATOM 610 N N . THR A 1 79 ? 3.328 -0.489 -0.534 1.00 95.25 79 THR A N 1
ATOM 611 C CA . THR A 1 79 ? 2.821 0.566 0.351 1.00 95.25 79 THR A CA 1
ATOM 612 C C . THR A 1 79 ? 1.293 0.676 0.359 1.00 95.25 79 THR A C 1
ATOM 614 O O . THR A 1 79 ? 0.745 0.996 1.413 1.00 95.25 79 THR A O 1
ATOM 617 N N . PHE A 1 80 ? 0.575 0.390 -0.738 1.00 94.88 80 PHE A N 1
ATOM 618 C CA . PHE A 1 80 ? -0.890 0.591 -0.773 1.00 94.88 80 PHE A CA 1
ATOM 619 C C . PHE A 1 80 ? -1.652 -0.157 0.339 1.00 94.88 80 PHE A C 1
ATOM 621 O O . PHE A 1 80 ? -2.447 0.475 1.039 1.00 94.88 80 PHE A O 1
ATOM 628 N N . PRO A 1 81 ? -1.399 -1.457 0.597 1.00 96.62 81 PRO A N 1
ATOM 629 C CA . PRO A 1 81 ? -2.024 -2.162 1.715 1.00 96.62 81 PRO A CA 1
ATOM 630 C C . PRO A 1 81 ? -1.727 -1.538 3.084 1.00 96.62 81 PRO A C 1
ATOM 632 O O . PRO A 1 81 ? -2.615 -1.493 3.933 1.00 96.62 81 PRO A O 1
ATOM 635 N N . TRP A 1 82 ? -0.521 -1.000 3.296 1.00 97.25 82 TRP A N 1
ATOM 636 C CA . TRP A 1 82 ? -0.135 -0.352 4.557 1.00 97.25 82 TRP A CA 1
ATOM 637 C C . TRP A 1 82 ? -0.845 0.979 4.800 1.00 97.25 82 TRP A C 1
ATOM 639 O O . TRP A 1 82 ? -1.120 1.308 5.952 1.00 97.25 82 TRP A O 1
ATOM 649 N N . VAL A 1 83 ? -1.218 1.713 3.746 1.00 96.50 83 VAL A N 1
ATOM 650 C CA . VAL A 1 83 ? -2.126 2.866 3.891 1.00 96.50 83 VAL A CA 1
ATOM 651 C C . VAL A 1 83 ? -3.490 2.401 4.411 1.00 96.50 83 VAL A C 1
ATOM 653 O O . VAL A 1 83 ? -4.077 3.039 5.283 1.00 96.50 83 VAL A O 1
ATOM 656 N N . GLY A 1 84 ? -3.956 1.242 3.942 1.00 96.06 84 GLY A N 1
ATOM 657 C CA . GLY A 1 84 ? -5.116 0.547 4.494 1.00 96.06 84 GLY A CA 1
ATOM 658 C C . GLY A 1 84 ? -4.976 0.221 5.981 1.00 96.06 84 GLY A C 1
ATOM 659 O O . GLY A 1 84 ? -5.870 0.540 6.761 1.00 96.06 84 GLY A O 1
ATOM 660 N N . VAL A 1 85 ? -3.855 -0.380 6.388 1.00 97.25 85 VAL A N 1
ATOM 661 C CA . VAL A 1 85 ? -3.585 -0.695 7.804 1.00 97.25 85 VAL A CA 1
ATOM 662 C C . VAL A 1 85 ? -3.617 0.571 8.659 1.00 97.25 85 VAL A C 1
ATOM 664 O O . VAL A 1 85 ? -4.252 0.575 9.709 1.00 97.25 85 VAL A O 1
ATOM 667 N N . ALA A 1 86 ? -2.985 1.654 8.199 1.00 97.12 86 ALA A N 1
ATOM 668 C CA . ALA A 1 86 ? -2.981 2.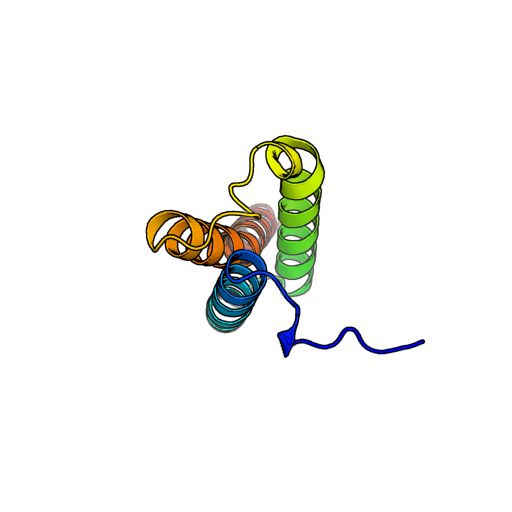932 8.907 1.00 97.12 86 ALA A CA 1
ATOM 669 C C . ALA A 1 86 ? -4.399 3.503 9.075 1.00 97.12 86 ALA A C 1
ATOM 671 O O . ALA A 1 86 ? -4.745 3.968 10.159 1.00 97.12 86 ALA A O 1
ATOM 672 N N . LEU A 1 87 ? -5.242 3.416 8.039 1.00 96.75 87 LEU A N 1
ATOM 673 C CA . LEU A 1 87 ? -6.647 3.813 8.130 1.00 96.75 87 LEU A CA 1
ATOM 674 C C . LEU A 1 87 ? -7.425 2.939 9.122 1.00 96.75 87 LEU A C 1
ATOM 676 O O . LEU A 1 87 ? -8.178 3.465 9.936 1.00 96.75 87 LEU A O 1
ATOM 680 N N . ALA A 1 88 ? -7.242 1.618 9.076 1.00 96.56 88 ALA A N 1
ATOM 681 C CA . ALA A 1 88 ? -7.906 0.698 9.996 1.00 96.56 88 ALA A CA 1
ATOM 682 C C . ALA A 1 88 ? -7.505 0.966 11.455 1.00 96.56 88 ALA A C 1
ATOM 684 O O . ALA A 1 88 ? -8.369 1.010 12.326 1.00 96.56 88 ALA A O 1
ATOM 685 N N . ALA A 1 89 ? -6.216 1.212 11.704 1.00 96.50 89 ALA A N 1
ATOM 686 C CA . ALA A 1 89 ? -5.702 1.584 13.017 1.00 96.50 89 ALA A CA 1
ATOM 687 C C . ALA A 1 89 ? -6.266 2.928 13.500 1.00 96.50 89 ALA A C 1
ATOM 689 O O . ALA A 1 89 ? -6.651 3.048 14.659 1.00 96.50 89 ALA A O 1
ATOM 690 N N . LEU A 1 90 ? -6.362 3.924 12.613 1.00 96.75 90 LEU A N 1
ATOM 691 C CA . LEU A 1 90 ? -6.954 5.222 12.935 1.00 96.75 90 LEU A CA 1
ATOM 692 C C . LEU A 1 90 ? -8.434 5.092 13.311 1.00 96.75 90 LEU A C 1
ATOM 694 O O . LEU A 1 90 ? -8.862 5.675 14.300 1.00 96.75 90 LEU A O 1
ATOM 698 N N . LEU A 1 91 ? -9.217 4.331 12.545 1.00 95.81 91 LEU A N 1
ATOM 699 C CA . LEU A 1 91 ? -10.640 4.142 12.832 1.00 95.81 91 LEU A CA 1
ATOM 700 C C . LEU A 1 91 ? -10.875 3.373 14.134 1.00 95.81 91 LEU A C 1
ATOM 702 O O . LEU A 1 91 ? -11.803 3.710 14.861 1.00 95.81 91 LEU A O 1
ATOM 706 N N . GLU A 1 92 ? -10.034 2.385 14.442 1.00 94.50 92 GLU A N 1
ATOM 707 C CA . GLU A 1 92 ? -10.110 1.670 15.718 1.00 94.50 92 GLU A CA 1
ATOM 708 C C . GLU A 1 92 ? -9.722 2.581 16.890 1.00 94.50 92 GLU A C 1
ATOM 710 O O . GLU A 1 92 ? -10.390 2.578 17.916 1.00 94.50 92 GLU A O 1
ATOM 715 N N . TYR A 1 93 ? -8.703 3.430 16.723 1.00 95.06 93 TYR A N 1
ATOM 716 C CA . TYR A 1 93 ? -8.323 4.420 17.735 1.00 95.06 93 TYR A CA 1
ATOM 717 C C . TYR A 1 93 ? -9.421 5.463 18.000 1.00 95.06 93 TYR A C 1
ATOM 719 O O . TYR A 1 93 ? -9.577 5.929 19.124 1.00 95.06 93 TYR A O 1
ATOM 727 N N . LEU A 1 94 ? -10.183 5.837 16.969 1.00 95.69 94 LEU A N 1
ATOM 728 C CA . LEU A 1 94 ? -11.293 6.790 17.064 1.00 95.69 94 LEU A CA 1
ATOM 729 C C . LEU A 1 94 ? -12.615 6.141 17.497 1.00 95.69 94 LEU A C 1
ATOM 731 O O . LEU A 1 94 ? -13.640 6.827 17.552 1.00 95.69 94 LEU A O 1
ATOM 735 N N . ARG A 1 95 ? -12.620 4.831 17.758 1.00 87.38 95 ARG A N 1
ATOM 736 C CA . ARG A 1 95 ? -13.818 4.111 18.170 1.00 87.38 95 ARG A CA 1
ATOM 737 C C . ARG A 1 95 ? -14.193 4.532 19.603 1.00 87.38 95 ARG A C 1
ATOM 739 O O . ARG A 1 95 ? -13.330 4.462 20.477 1.00 87.38 95 ARG A O 1
ATOM 746 N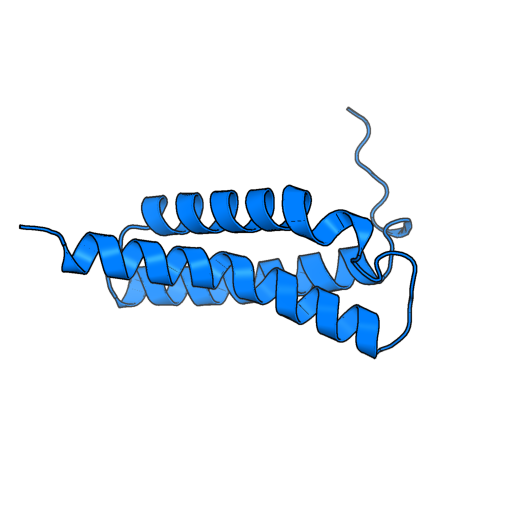 N . PRO A 1 96 ? -15.427 5.019 19.832 1.00 68.12 96 PRO A N 1
ATOM 747 C CA . PRO A 1 96 ? -15.882 5.452 21.151 1.00 68.12 96 PRO A CA 1
ATOM 748 C C . PRO A 1 96 ? -16.085 4.286 22.123 1.00 68.12 96 PRO A C 1
ATOM 750 O O . PRO A 1 96 ? -16.396 3.164 21.653 1.00 68.12 96 PRO A O 1
#

Radius of gyration: 14.91 Å; chains: 1; bounding box: 32×24×44 Å

pLDDT: mean 89.89, std 9.39, range [48.41, 98.0]

Foldseek 3Di:
DDDPDPVPAFLLQVLLVVLQVVLQVVLVVVCVVVVFDPVLLVVQLVVLVVVCCVPCVVVQPRNDDDPVSSVVSSVSSNCSSVSSSVRRVVVVVVDD